Protein AF-A0A0B1RZ20-F1 (afdb_monomer)

Nearest PDB structures (foldseek):
  6kmv-assembly14_Z  TM=5.573E-01  e=5.338E+00  Mus musculus
  6kmu-assembly1_A  TM=5.599E-01  e=8.623E+00  Mus musculus

Organism: Oesophagostomum dentatum (NCBI:txid61180)

pLDDT: mean 88.95, std 13.61, range [47.38, 98.69]

InterPro domains:
  IPR023631 Amidase signature domain [PF01425] (10-65)
  IPR036928 Amidase signature (AS) superfamily [G3DSA:3.90.1300.10] (3-66)
  IPR036928 Amidase signature (AS) superfamily [SSF75304] (8-64)
  IPR052096 Endocannabinoid-regulating amidase [PTHR45847] (7-64)

Secondary structure (DSSP, 8-state):
---SS----TTS--EEEE-S--SSSPPPHHHHHHHHHHHHHHHHTT-EEEE---S-HHHHHHHHT-

Mean predicted aligned error: 6.45 Å

Radius of gyration: 15.25 Å; Cα contacts (8 Å, |Δi|>4): 47; chains: 1; bounding box: 33×29×36 Å

Foldseek 3Di:
DPDPDDDDDPPDAEADEDECDQPPDHDDPVSSVVRVVVLVVSVVVPHHYHYDHHPPSVVVVVVVVD

Solvent-accessible surface area (backbone atoms only — not comparable to full-atom values): 4297 Å² total; per-residue (Å²): 135,81,76,94,67,79,85,79,61,99,76,68,75,47,80,43,78,46,62,78,50,56,84,79,62,82,58,55,72,72,55,46,50,53,49,53,56,49,53,52,52,43,42,74,74,58,29,46,78,42,81,52,74,62,75,65,45,69,63,54,51,58,60,73,78,101

Sequence (66 aa):
MKPLFKIIAKRDKLRIGYYEDDGFLPPVPCVTRSLLETVERLRRE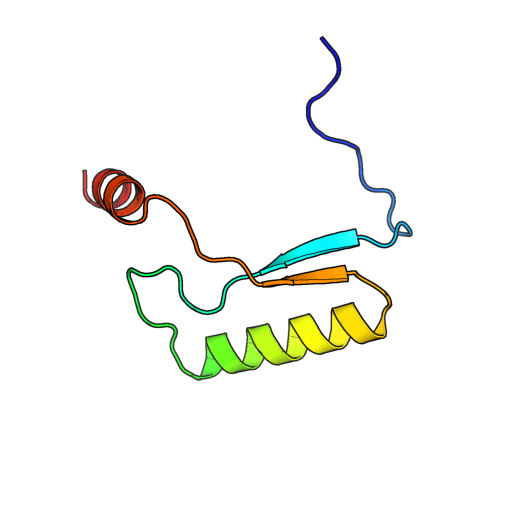GHELVRFTVPKVDEMVQILYK

Structure (mmCIF, N/CA/C/O backbone):
data_AF-A0A0B1RZ20-F1
#
_entry.id   AF-A0A0B1RZ20-F1
#
loop_
_atom_site.group_PDB
_atom_site.id
_atom_site.type_symbol
_atom_site.label_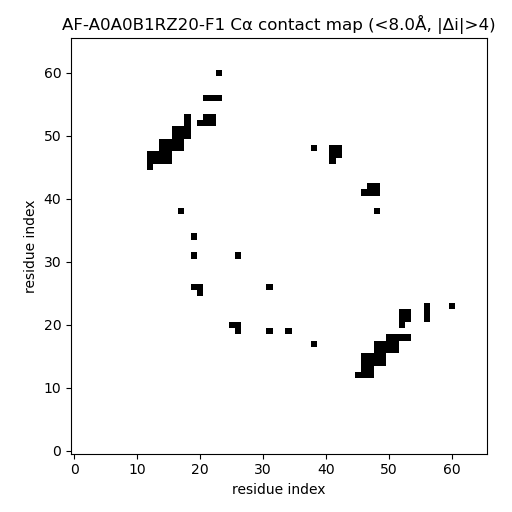atom_id
_atom_site.label_alt_id
_atom_site.label_comp_i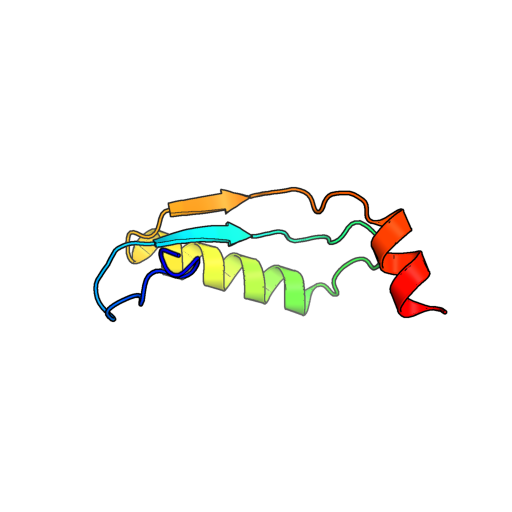d
_atom_site.label_asym_id
_atom_site.label_entity_id
_atom_site.label_seq_id
_atom_site.pdbx_PDB_ins_code
_atom_site.Cartn_x
_atom_site.Cartn_y
_atom_site.Cartn_z
_atom_site.occupancy
_atom_site.B_iso_or_equiv
_atom_site.auth_seq_id
_atom_site.auth_comp_id
_atom_site.auth_asym_id
_atom_site.auth_atom_id
_atom_site.pdbx_PDB_model_num
ATOM 1 N N . MET A 1 1 ? -21.436 25.258 -4.521 1.0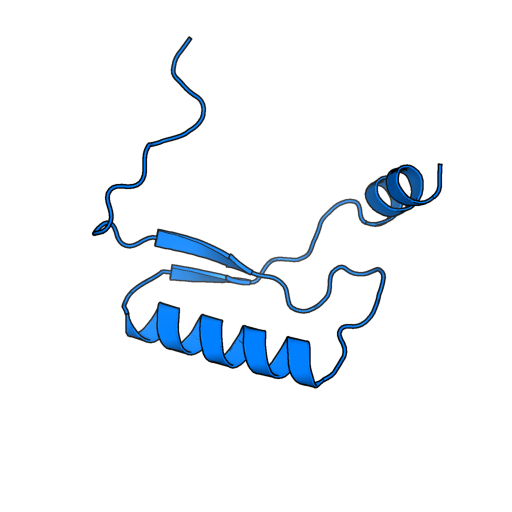0 47.38 1 MET A N 1
ATOM 2 C CA . MET A 1 1 ? -20.426 24.207 -4.771 1.00 47.38 1 MET A CA 1
ATOM 3 C C . MET A 1 1 ? -20.048 23.598 -3.425 1.00 47.38 1 MET A C 1
ATOM 5 O O . MET A 1 1 ? -19.516 24.320 -2.593 1.00 47.38 1 MET A O 1
ATOM 9 N N . LYS A 1 2 ? -20.440 22.347 -3.137 1.00 51.78 2 LYS A N 1
ATOM 10 C CA . LYS A 1 2 ? -20.034 21.665 -1.892 1.00 51.78 2 LYS A CA 1
ATOM 11 C C . LYS A 1 2 ? -18.533 21.347 -1.987 1.00 51.78 2 LYS A C 1
ATOM 13 O O . LYS A 1 2 ? -18.104 20.959 -3.073 1.00 51.78 2 LYS A O 1
ATOM 18 N N . PRO A 1 3 ? -17.735 21.523 -0.922 1.00 52.38 3 PRO A N 1
ATOM 19 C CA . PRO A 1 3 ? -16.313 21.212 -0.982 1.00 52.38 3 PRO A CA 1
ATOM 20 C C . PRO A 1 3 ? -16.129 19.710 -1.234 1.00 52.38 3 PRO A C 1
ATOM 22 O O . PRO A 1 3 ? -16.791 18.887 -0.605 1.00 52.38 3 PRO A O 1
ATOM 25 N N . LEU A 1 4 ? -15.236 19.365 -2.165 1.00 59.84 4 LEU A N 1
ATOM 26 C CA . LEU A 1 4 ? -14.933 17.980 -2.553 1.00 59.84 4 LEU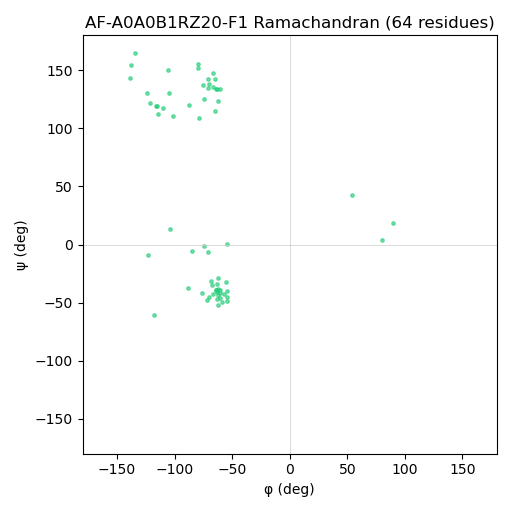 A CA 1
ATOM 27 C C . LEU A 1 4 ? -14.157 17.213 -1.461 1.00 59.84 4 LEU A C 1
ATOM 29 O O . LEU A 1 4 ? -13.957 16.009 -1.572 1.00 59.84 4 LEU A O 1
ATOM 33 N N . PHE A 1 5 ? -13.737 17.897 -0.393 1.00 61.75 5 PHE A N 1
ATOM 34 C CA . PHE A 1 5 ? -12.986 17.311 0.709 1.00 61.75 5 PHE A CA 1
ATOM 35 C C . PHE A 1 5 ? -13.733 17.490 2.031 1.00 61.75 5 PHE A C 1
ATOM 37 O O . PHE A 1 5 ? -14.034 18.606 2.458 1.00 61.75 5 PHE A O 1
ATOM 44 N N . LYS A 1 6 ? -14.021 16.362 2.688 1.00 68.69 6 LYS A N 1
ATOM 45 C CA . LYS A 1 6 ? -14.464 16.315 4.084 1.00 68.69 6 LYS A CA 1
ATOM 46 C C . LYS A 1 6 ? -13.243 16.590 4.964 1.00 68.69 6 LYS A C 1
ATOM 48 O O . LYS A 1 6 ? -12.244 15.885 4.856 1.00 68.69 6 LYS A O 1
ATOM 53 N N . ILE A 1 7 ? -13.327 17.582 5.850 1.00 70.50 7 ILE A N 1
ATOM 54 C CA . ILE A 1 7 ? -12.327 17.763 6.909 1.00 70.50 7 ILE A CA 1
ATOM 55 C C . ILE A 1 7 ? -12.428 16.548 7.835 1.00 70.50 7 ILE A C 1
ATOM 57 O O . ILE A 1 7 ? -13.460 16.320 8.467 1.00 70.50 7 ILE A O 1
ATOM 61 N N . ILE A 1 8 ? -11.372 15.740 7.877 1.00 65.00 8 ILE A N 1
ATOM 62 C CA . ILE A 1 8 ? -11.279 14.585 8.766 1.00 65.00 8 ILE A CA 1
ATOM 63 C C . ILE A 1 8 ? -10.920 15.108 10.158 1.00 65.00 8 ILE A C 1
ATOM 65 O O . ILE A 1 8 ? -9.801 15.566 10.392 1.00 65.00 8 ILE A O 1
ATOM 69 N N . ALA A 1 9 ? -11.865 15.052 11.097 1.00 63.62 9 ALA A N 1
ATOM 70 C CA . ALA A 1 9 ? -11.550 15.230 12.508 1.00 63.62 9 ALA A CA 1
ATOM 71 C C . ALA A 1 9 ? -10.786 13.991 13.005 1.00 63.62 9 ALA A C 1
ATOM 73 O O . ALA A 1 9 ? -11.100 12.867 12.618 1.00 63.62 9 ALA A O 1
ATOM 74 N N . LYS A 1 10 ? -9.796 14.194 13.884 1.00 65.69 10 LYS A N 1
ATOM 75 C CA . LYS A 1 10 ? -8.761 13.228 14.328 1.00 65.69 10 LYS A CA 1
ATOM 76 C C . LYS A 1 10 ? -9.264 11.875 14.897 1.00 65.69 10 LYS A C 1
ATOM 78 O O . LYS A 1 10 ? -8.451 11.075 15.340 1.00 65.69 10 LYS A O 1
ATOM 83 N N . ARG A 1 11 ? -10.574 11.616 14.957 1.00 69.81 11 ARG A N 1
ATOM 84 C CA . ARG A 1 11 ? -11.177 10.452 15.633 1.00 69.81 11 ARG A CA 1
ATOM 85 C C . ARG A 1 11 ? -12.053 9.560 14.748 1.00 69.81 11 ARG A C 1
ATOM 87 O O . ARG A 1 11 ? -12.428 8.484 15.209 1.00 69.81 11 ARG A O 1
ATOM 94 N N . ASP A 1 12 ? -12.365 9.957 13.517 1.00 82.81 12 ASP A N 1
ATOM 95 C CA . ASP A 1 12 ? -13.179 9.118 12.630 1.00 82.81 12 ASP A CA 1
ATOM 96 C C . ASP A 1 12 ? -12.366 7.896 12.163 1.00 82.81 12 ASP A C 1
ATOM 98 O O . ASP A 1 12 ? -11.212 8.030 11.746 1.00 82.81 12 ASP A O 1
ATOM 102 N N . LYS A 1 13 ? -12.964 6.694 12.200 1.00 91.31 13 LYS A N 1
ATOM 103 C CA . LYS A 1 13 ? -12.384 5.527 11.515 1.00 91.31 13 LYS A CA 1
ATOM 104 C C . LYS A 1 13 ? -12.386 5.791 10.014 1.00 91.31 13 LYS A C 1
ATOM 106 O O . LYS A 1 13 ? -13.371 6.271 9.456 1.00 91.31 13 LYS A O 1
ATOM 111 N N . LEU A 1 14 ? -11.260 5.497 9.377 1.00 92.94 14 LEU A N 1
ATOM 112 C CA . LEU A 1 14 ? -11.027 5.808 7.967 1.00 92.94 14 LEU A CA 1
ATOM 113 C C . LEU A 1 1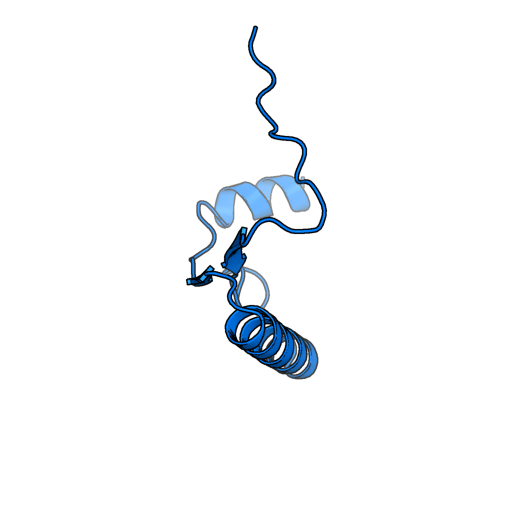4 ? -11.102 4.551 7.118 1.00 92.94 14 LEU A C 1
ATOM 115 O O . LEU A 1 14 ? -10.710 3.479 7.572 1.00 92.94 14 LEU A O 1
ATOM 119 N N . ARG A 1 15 ? -11.525 4.735 5.867 1.00 94.94 15 ARG A N 1
ATOM 120 C CA . ARG A 1 15 ? -11.362 3.768 4.786 1.00 94.94 15 ARG A CA 1
ATOM 121 C C . ARG A 1 15 ? -10.199 4.215 3.911 1.00 94.94 15 ARG A C 1
ATOM 123 O O . ARG A 1 15 ? -10.283 5.248 3.253 1.00 94.94 15 ARG A O 1
ATOM 130 N N . ILE A 1 16 ? -9.104 3.472 3.963 1.00 96.69 16 ILE A N 1
ATOM 131 C CA . ILE A 1 16 ? -7.805 3.851 3.413 1.00 96.69 16 ILE A CA 1
ATOM 132 C C . ILE A 1 16 ? -7.453 2.874 2.293 1.00 96.69 16 ILE A C 1
ATOM 134 O O . ILE A 1 16 ? -7.320 1.671 2.521 1.00 96.69 16 ILE A O 1
ATOM 138 N N . GLY A 1 17 ? -7.297 3.402 1.081 1.00 97.56 17 GLY A N 1
ATOM 139 C CA . GLY A 1 17 ? -6.733 2.654 -0.037 1.00 97.56 17 GLY A CA 1
ATOM 140 C C . GLY A 1 17 ? -5.217 2.522 0.111 1.00 97.56 17 GLY A C 1
ATOM 141 O O . GLY A 1 17 ? -4.557 3.503 0.446 1.00 97.56 17 GLY A O 1
ATOM 142 N N . TYR A 1 18 ? -4.657 1.345 -0.162 1.00 97.88 18 TYR A N 1
ATOM 143 C CA . TYR A 1 18 ? -3.207 1.144 -0.242 1.00 97.88 18 TYR A CA 1
ATOM 144 C C . TYR A 1 18 ? -2.819 0.244 -1.423 1.00 97.88 18 TYR A C 1
ATOM 146 O O . TYR A 1 18 ? -3.603 -0.601 -1.856 1.00 97.88 18 TYR A O 1
ATOM 154 N N . TYR A 1 19 ? -1.595 0.404 -1.917 1.00 96.69 19 TYR A N 1
ATOM 155 C CA . TYR A 1 19 ? -0.987 -0.424 -2.959 1.00 96.69 19 TYR A CA 1
ATOM 156 C C . TYR A 1 19 ? 0.471 -0.696 -2.584 1.00 96.69 19 TYR A C 1
ATOM 158 O O . TYR A 1 19 ? 1.123 0.159 -1.993 1.00 96.69 19 TYR A O 1
ATOM 166 N N . GLU A 1 20 ? 0.963 -1.898 -2.882 1.00 95.38 20 GLU A N 1
ATOM 167 C CA . GLU A 1 20 ? 2.374 -2.262 -2.670 1.00 95.38 20 GLU A CA 1
ATOM 168 C C . GLU A 1 20 ? 3.228 -1.913 -3.886 1.00 95.38 20 GLU A C 1
ATOM 170 O O . GLU A 1 20 ? 4.361 -1.473 -3.739 1.00 95.38 20 GLU A O 1
ATOM 175 N N . ASP A 1 21 ? 2.652 -2.104 -5.068 1.00 93.38 21 ASP A N 1
ATOM 176 C CA . ASP A 1 21 ? 3.284 -1.953 -6.368 1.00 93.38 21 ASP A CA 1
ATOM 177 C C . ASP A 1 21 ? 2.452 -0.957 -7.181 1.00 93.38 21 ASP A C 1
ATOM 179 O O . ASP A 1 21 ? 1.218 -1.059 -7.215 1.00 93.38 21 ASP A O 1
ATOM 183 N N . ASP A 1 22 ? 3.118 0.036 -7.763 1.00 92.31 22 ASP A N 1
ATOM 184 C CA . ASP A 1 22 ? 2.486 1.045 -8.611 1.00 92.31 22 ASP A CA 1
ATOM 185 C C . ASP A 1 22 ? 2.330 0.587 -10.069 1.00 92.31 22 ASP A C 1
ATOM 187 O O . ASP A 1 22 ? 1.688 1.278 -10.857 1.00 92.31 22 ASP A O 1
ATOM 191 N N . GLY A 1 23 ? 2.866 -0.586 -10.413 1.00 92.00 23 GLY A N 1
ATOM 192 C CA . GLY A 1 23 ? 2.879 -1.163 -11.750 1.00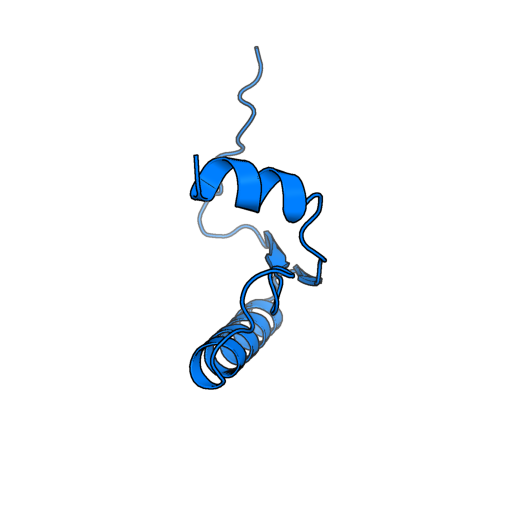 92.00 23 GLY A CA 1
ATOM 193 C C . GLY A 1 23 ? 3.970 -0.598 -12.660 1.00 92.00 23 GLY A C 1
ATOM 194 O O . GLY A 1 23 ? 4.000 -0.959 -13.835 1.00 92.00 23 GLY A O 1
ATOM 195 N N . PHE A 1 24 ? 4.842 0.280 -12.156 1.00 91.69 24 PHE A N 1
ATOM 196 C CA . PHE A 1 24 ? 5.922 0.903 -12.915 1.00 91.69 24 PHE A CA 1
ATOM 197 C C . PHE A 1 24 ? 7.300 0.547 -12.358 1.00 91.69 24 PHE A C 1
ATOM 199 O O . PHE A 1 24 ? 8.111 -0.054 -13.066 1.00 91.69 24 PHE A O 1
ATOM 206 N N . LEU A 1 25 ? 7.573 0.899 -11.099 1.00 90.44 25 LEU A N 1
ATOM 207 C CA . LEU A 1 25 ? 8.840 0.595 -10.442 1.00 90.44 25 LEU A CA 1
ATOM 208 C C . LEU A 1 25 ? 8.590 -0.356 -9.274 1.00 90.44 25 LEU A C 1
ATOM 210 O O . LEU A 1 25 ? 7.909 0.018 -8.317 1.00 90.44 25 LEU A O 1
ATOM 214 N N . PRO A 1 26 ? 9.185 -1.564 -9.293 1.00 90.62 26 PRO A N 1
ATOM 215 C CA . PRO A 1 26 ? 9.003 -2.492 -8.195 1.00 90.62 26 PRO A CA 1
ATOM 216 C C . PRO A 1 26 ? 9.532 -1.863 -6.896 1.00 90.62 26 PRO A C 1
ATOM 218 O O . PRO A 1 26 ? 10.644 -1.315 -6.878 1.00 90.62 26 PRO A O 1
ATOM 221 N N . PRO A 1 27 ? 8.771 -1.937 -5.790 1.00 94.94 27 PRO A N 1
ATOM 222 C CA . PRO A 1 27 ? 9.202 -1.379 -4.521 1.00 94.94 27 PRO A CA 1
ATOM 223 C C . PRO A 1 27 ? 10.435 -2.128 -4.008 1.00 94.94 27 PRO A C 1
ATOM 225 O O . PRO A 1 27 ? 10.539 -3.354 -4.093 1.00 94.94 27 PRO A O 1
ATOM 228 N N . VAL A 1 28 ? 11.367 -1.398 -3.397 1.00 96.69 28 VAL A N 1
ATOM 229 C CA . VAL A 1 28 ? 12.465 -2.040 -2.665 1.00 96.69 28 VAL A CA 1
ATOM 230 C C . VAL A 1 28 ? 11.919 -2.770 -1.423 1.00 96.69 28 VAL A C 1
ATOM 232 O O . VAL A 1 28 ? 10.979 -2.275 -0.792 1.00 96.69 28 VAL A O 1
ATOM 235 N N . PRO A 1 29 ? 12.520 -3.898 -0.987 1.00 96.88 29 PRO A N 1
ATOM 236 C CA . PRO A 1 29 ? 11.955 -4.737 0.079 1.00 96.88 29 PRO A CA 1
ATOM 237 C C . PRO A 1 29 ? 11.659 -4.009 1.399 1.00 96.88 29 PRO A C 1
ATOM 239 O O . PRO A 1 29 ? 10.711 -4.347 2.111 1.00 96.88 29 PRO A O 1
ATOM 242 N N . CYS A 1 30 ? 12.452 -2.988 1.744 1.00 97.69 30 CYS A N 1
ATOM 243 C CA . CYS A 1 30 ? 12.232 -2.202 2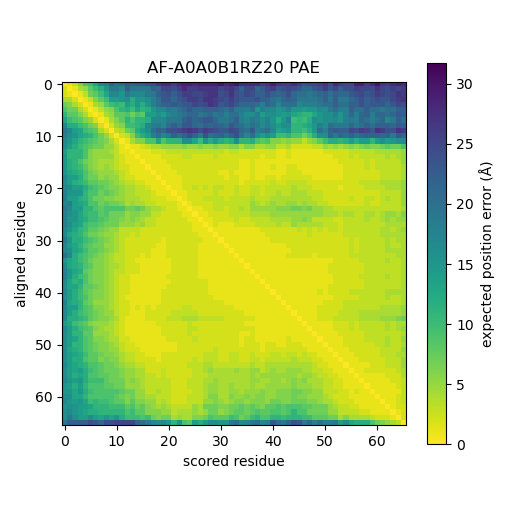.957 1.00 97.69 30 CYS A CA 1
ATOM 244 C C . CYS A 1 30 ? 10.961 -1.339 2.895 1.00 97.69 30 CYS A C 1
ATOM 246 O O . CYS A 1 30 ? 10.317 -1.151 3.930 1.00 97.69 30 CYS A O 1
ATOM 248 N N . VAL A 1 31 ? 10.573 -0.860 1.710 1.00 97.19 31 VAL A N 1
ATOM 249 C CA . VAL A 1 31 ? 9.346 -0.080 1.498 1.00 97.19 31 VAL A CA 1
ATOM 250 C C . VAL A 1 31 ? 8.132 -0.991 1.615 1.00 97.19 31 VAL A C 1
ATOM 252 O O . VAL A 1 31 ? 7.233 -0.683 2.396 1.00 97.19 31 VAL A O 1
ATOM 255 N N . THR A 1 32 ? 8.150 -2.154 0.955 1.00 97.25 32 THR A N 1
ATOM 256 C CA . THR A 1 32 ? 7.088 -3.166 1.081 1.00 97.25 32 THR A CA 1
ATOM 257 C C . THR A 1 32 ? 6.865 -3.553 2.540 1.00 97.25 32 THR A C 1
ATOM 259 O O . THR A 1 32 ? 5.739 -3.505 3.031 1.00 97.25 32 THR A O 1
ATOM 262 N N . ARG A 1 33 ? 7.941 -3.855 3.280 1.00 98.19 33 ARG A N 1
ATOM 263 C CA . ARG A 1 33 ? 7.843 -4.187 4.707 1.00 98.19 33 ARG A CA 1
ATOM 264 C C . ARG A 1 33 ? 7.218 -3.046 5.515 1.00 98.19 33 ARG A C 1
ATOM 266 O O . ARG A 1 33 ? 6.280 -3.280 6.271 1.00 98.19 33 ARG A O 1
ATOM 273 N N . SER A 1 34 ? 7.711 -1.820 5.339 1.00 98.31 34 SER A N 1
ATOM 274 C CA . SER A 1 34 ? 7.227 -0.651 6.090 1.00 98.31 34 SER A CA 1
ATOM 275 C C . SER A 1 34 ? 5.750 -0.353 5.809 1.00 98.31 34 SER A C 1
ATOM 277 O O . SER A 1 34 ? 4.993 -0.024 6.727 1.00 98.31 34 SER A O 1
ATOM 279 N N . LEU A 1 35 ? 5.319 -0.514 4.556 1.00 98.12 35 LEU A N 1
ATOM 280 C CA . LEU A 1 35 ? 3.924 -0.382 4.154 1.00 98.12 35 LEU A CA 1
ATOM 281 C C . LEU A 1 35 ? 3.046 -1.430 4.848 1.00 98.12 35 LEU A C 1
ATOM 283 O O . LEU A 1 35 ? 2.055 -1.065 5.479 1.00 98.12 35 LEU A O 1
ATOM 287 N N . LEU A 1 36 ? 3.414 -2.712 4.771 1.00 98.25 36 LEU A N 1
ATOM 288 C CA . LEU A 1 36 ? 2.630 -3.804 5.358 1.00 98.25 36 LEU A CA 1
ATOM 289 C C . LEU A 1 36 ? 2.527 -3.688 6.886 1.00 98.25 36 LEU A C 1
ATOM 291 O O . LEU A 1 36 ? 1.442 -3.868 7.441 1.00 98.25 36 LEU A O 1
ATOM 295 N N . GLU A 1 37 ? 3.614 -3.312 7.567 1.00 98.69 37 GLU A N 1
ATOM 296 C CA . GLU A 1 37 ? 3.595 -3.032 9.009 1.00 98.69 37 GLU A CA 1
ATOM 297 C C . GLU A 1 37 ? 2.635 -1.880 9.356 1.00 98.69 37 GLU A C 1
ATOM 299 O O . GLU A 1 37 ? 1.920 -1.940 10.359 1.00 98.69 37 GLU A O 1
ATOM 304 N N . THR A 1 38 ? 2.585 -0.839 8.522 1.00 98.50 38 THR A N 1
ATOM 305 C CA . THR A 1 38 ? 1.697 0.317 8.719 1.00 98.50 38 THR A CA 1
ATOM 306 C C . THR A 1 38 ? 0.233 -0.048 8.486 1.00 98.50 38 THR A C 1
ATOM 308 O O . THR A 1 38 ? -0.620 0.285 9.309 1.00 98.50 38 THR A O 1
ATOM 311 N N . VAL A 1 39 ? -0.062 -0.778 7.405 1.00 98.50 39 VAL A N 1
ATOM 312 C CA . VAL A 1 39 ? -1.402 -1.306 7.094 1.00 98.50 39 VAL A CA 1
ATOM 313 C C . VAL A 1 39 ? -1.931 -2.130 8.265 1.00 98.50 39 VAL A C 1
ATOM 315 O O . VAL A 1 39 ? -3.076 -1.954 8.681 1.00 98.50 39 VAL A O 1
ATOM 318 N N . GLU A 1 40 ? -1.094 -2.994 8.835 1.00 98.56 40 GLU A N 1
ATOM 319 C CA . GLU A 1 40 ? -1.484 -3.831 9.964 1.00 98.56 40 GLU A CA 1
ATOM 320 C C . GLU A 1 40 ? -1.767 -3.012 11.231 1.00 98.56 40 GLU A C 1
ATOM 322 O O . GLU A 1 40 ? -2.778 -3.236 11.897 1.00 98.56 40 GLU A O 1
ATOM 327 N N . ARG A 1 41 ? -0.934 -2.013 11.550 1.00 98.44 41 ARG A N 1
ATOM 328 C CA . ARG A 1 41 ? -1.178 -1.112 12.692 1.00 98.44 41 ARG A CA 1
ATOM 329 C C . ARG A 1 41 ? -2.488 -0.341 12.539 1.00 98.44 41 ARG A C 1
ATOM 331 O O . ARG A 1 41 ? -3.294 -0.328 13.465 1.00 98.44 41 ARG A O 1
ATOM 338 N N . LEU A 1 42 ? -2.746 0.221 11.359 1.00 96.94 42 LEU A N 1
ATOM 339 C CA . LEU A 1 42 ? -3.988 0.945 11.075 1.00 96.94 42 LEU A CA 1
ATOM 340 C C . LEU A 1 42 ? -5.213 0.022 11.153 1.00 96.94 42 LEU A C 1
ATOM 342 O O . LEU A 1 42 ? -6.246 0.408 11.702 1.00 96.94 42 LEU A O 1
ATOM 346 N N . ARG A 1 43 ? -5.104 -1.220 10.668 1.00 97.25 43 ARG A N 1
ATOM 347 C CA . ARG A 1 43 ? -6.183 -2.209 10.798 1.00 97.25 43 ARG A CA 1
ATOM 348 C C . ARG A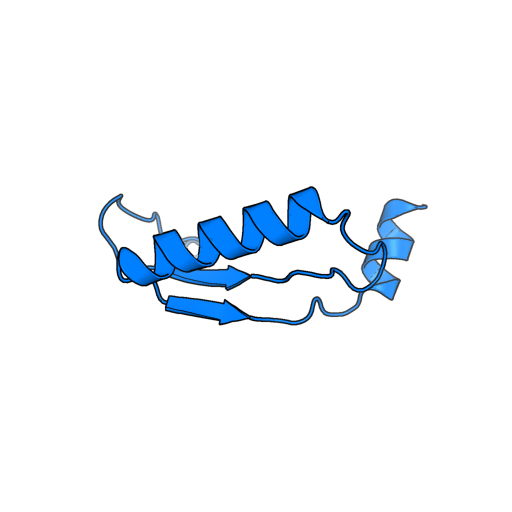 1 43 ? -6.475 -2.518 12.269 1.00 97.25 43 ARG A C 1
ATOM 350 O O . ARG A 1 43 ? -7.640 -2.533 12.658 1.00 97.25 43 ARG A O 1
ATOM 357 N N . ARG A 1 44 ? -5.441 -2.696 13.101 1.00 97.56 44 ARG A N 1
ATOM 358 C CA . ARG A 1 44 ? -5.585 -2.913 14.558 1.00 97.56 44 ARG A CA 1
ATOM 359 C C . ARG A 1 44 ? -6.211 -1.727 15.277 1.00 97.56 44 ARG A C 1
ATOM 361 O O . ARG A 1 44 ? -6.973 -1.917 16.218 1.00 97.56 44 ARG A O 1
ATOM 368 N N . GLU A 1 45 ? -5.935 -0.515 14.815 1.00 95.38 45 GLU A N 1
ATOM 369 C CA . GLU A 1 45 ? -6.587 0.694 15.313 1.00 95.38 45 GLU A CA 1
ATOM 370 C C . GLU A 1 45 ? -8.039 0.836 14.821 1.00 95.38 45 GLU A C 1
ATOM 372 O O . GLU A 1 45 ? -8.726 1.767 15.232 1.00 95.38 45 GLU A O 1
ATOM 377 N N . GLY A 1 46 ? -8.557 -0.083 14.001 1.00 95.19 46 GLY A N 1
ATOM 378 C CA . GLY A 1 46 ? -9.958 -0.126 13.571 1.00 95.19 46 GLY A CA 1
ATOM 379 C C . GLY A 1 46 ? -10.256 0.656 12.291 1.00 95.19 46 GLY A C 1
ATOM 380 O O . GLY A 1 46 ? -11.413 0.999 12.050 1.00 95.19 46 GLY A O 1
ATOM 381 N N . HIS A 1 47 ? -9.235 0.977 11.495 1.00 96.00 47 HIS A N 1
ATOM 382 C CA . HIS A 1 47 ? -9.417 1.513 10.147 1.00 96.00 47 HIS A CA 1
ATOM 383 C C . HIS A 1 47 ? -9.745 0.385 9.152 1.00 96.00 47 HIS A C 1
ATOM 385 O O . HIS A 1 47 ? -9.318 -0.759 9.318 1.00 96.00 47 HIS A O 1
ATOM 391 N N . GLU A 1 48 ? -10.480 0.709 8.090 1.00 97.62 48 GLU A N 1
ATOM 392 C CA . GLU A 1 48 ? -10.688 -0.181 6.948 1.00 97.62 48 GLU A CA 1
ATOM 393 C C . GLU A 1 48 ? -9.551 0.035 5.944 1.00 97.62 48 GLU A C 1
ATOM 395 O O . GLU A 1 48 ? -9.352 1.142 5.449 1.00 97.62 48 GLU A O 1
ATOM 400 N N . LEU A 1 49 ? -8.790 -1.017 5.649 1.00 98.06 49 LEU A N 1
ATOM 401 C CA . LEU A 1 49 ? -7.657 -0.977 4.724 1.00 98.06 49 LEU A CA 1
ATOM 402 C C . LEU A 1 49 ? -8.037 -1.753 3.465 1.00 98.06 49 LEU A C 1
ATOM 404 O O . LEU A 1 49 ? -8.266 -2.962 3.535 1.00 98.06 49 LEU A O 1
ATOM 408 N N . VAL A 1 50 ? -8.073 -1.069 2.325 1.00 98.19 50 VAL A N 1
ATOM 409 C CA . VAL A 1 50 ? -8.501 -1.625 1.038 1.00 98.19 50 VAL A CA 1
ATOM 410 C C . VAL A 1 50 ? -7.310 -1.653 0.092 1.00 98.19 50 VAL A C 1
ATOM 412 O O . VAL A 1 50 ? -6.819 -0.606 -0.328 1.00 98.19 50 VAL A O 1
ATOM 415 N N . ARG A 1 51 ? -6.842 -2.852 -0.260 1.00 97.69 51 ARG A N 1
ATOM 416 C CA . ARG A 1 51 ? -5.826 -2.988 -1.305 1.00 97.69 51 ARG A CA 1
ATOM 417 C C . ARG A 1 51 ? -6.431 -2.573 -2.645 1.00 97.69 51 ARG A C 1
ATOM 419 O O . ARG A 1 51 ? -7.536 -3.006 -2.968 1.00 97.69 51 ARG A O 1
ATOM 426 N N . PHE A 1 52 ? -5.707 -1.786 -3.429 1.00 97.19 52 PHE A N 1
ATOM 427 C CA . PHE A 1 52 ? -6.083 -1.462 -4.803 1.00 97.19 52 PHE A CA 1
ATOM 428 C C . PHE A 1 52 ? -4.892 -1.577 -5.757 1.00 97.19 52 PHE A C 1
ATOM 430 O O . PHE A 1 52 ? -3.739 -1.644 -5.331 1.00 97.19 52 PHE A O 1
ATOM 437 N N . THR A 1 53 ? -5.203 -1.611 -7.050 1.00 95.44 53 THR A N 1
ATOM 438 C CA . THR A 1 53 ? -4.226 -1.550 -8.141 1.00 95.44 53 THR A CA 1
ATOM 439 C C . THR A 1 53 ? -4.281 -0.162 -8.754 1.00 95.44 53 THR A C 1
ATOM 441 O O . THR A 1 53 ? -5.371 0.331 -9.058 1.00 95.44 53 THR A O 1
ATOM 444 N N . VAL A 1 54 ? -3.123 0.475 -8.924 1.00 94.06 54 VAL A N 1
ATOM 445 C CA . VAL A 1 54 ? -3.037 1.809 -9.523 1.00 94.06 54 VAL A CA 1
ATOM 446 C C . VAL A 1 54 ? -3.559 1.749 -10.969 1.00 94.06 54 VAL A C 1
ATOM 448 O O . VAL A 1 54 ? -3.083 0.932 -11.757 1.00 94.06 54 VAL A O 1
ATOM 451 N N . PRO A 1 55 ? -4.568 2.559 -11.341 1.00 94.62 55 PRO A N 1
ATOM 452 C CA . PRO A 1 55 ? -5.078 2.580 -12.706 1.00 94.62 55 PRO A CA 1
ATOM 453 C C . PRO A 1 55 ? -4.171 3.410 -13.623 1.00 94.62 55 PRO A C 1
ATOM 455 O O . PRO A 1 55 ? -3.537 4.360 -13.171 1.00 94.62 55 PRO A O 1
ATOM 458 N N . LYS A 1 56 ? -4.199 3.119 -14.934 1.00 94.50 56 LYS A N 1
ATOM 459 C CA . LYS A 1 56 ? -3.606 3.967 -15.993 1.00 94.50 56 LYS A CA 1
ATOM 460 C C . LYS A 1 56 ? -2.121 4.304 -15.768 1.00 94.50 56 LYS A C 1
ATOM 462 O O . LYS A 1 56 ? -1.697 5.436 -15.989 1.00 94.50 56 LYS A O 1
ATOM 467 N N . VAL A 1 57 ? -1.332 3.318 -15.342 1.00 93.88 57 VAL A N 1
ATOM 468 C CA . VAL A 1 57 ? 0.104 3.484 -15.057 1.00 93.88 57 VAL A CA 1
ATOM 469 C C . VAL A 1 57 ? 0.851 4.080 -16.255 1.00 93.88 57 VAL A C 1
ATOM 471 O O . VAL A 1 57 ? 1.633 5.009 -16.079 1.00 93.88 57 VAL A O 1
ATOM 474 N N . ASP A 1 58 ? 0.523 3.654 -17.479 1.00 92.62 58 ASP A N 1
ATOM 475 C CA . ASP A 1 58 ? 1.112 4.208 -18.705 1.00 92.62 58 ASP A CA 1
ATOM 476 C C . ASP A 1 58 ? 0.899 5.724 -18.833 1.00 92.62 58 ASP A C 1
ATOM 478 O O . ASP A 1 58 ? 1.829 6.454 -19.166 1.00 92.62 58 ASP A O 1
ATOM 482 N N . GLU A 1 59 ? -0.303 6.229 -18.527 1.00 94.56 59 GLU A N 1
ATOM 483 C CA . GLU A 1 59 ? -0.591 7.670 -18.564 1.00 94.56 59 GLU A CA 1
ATOM 484 C C . GLU A 1 59 ? 0.252 8.428 -17.525 1.00 94.56 59 GLU A C 1
ATOM 486 O O . GLU A 1 59 ? 0.763 9.507 -17.820 1.00 94.56 59 GLU A O 1
ATOM 491 N N . MET A 1 60 ? 0.440 7.853 -16.330 1.00 91.62 60 MET A N 1
ATOM 492 C CA . MET A 1 60 ? 1.283 8.431 -15.276 1.00 91.62 60 MET A CA 1
ATOM 493 C C . MET A 1 60 ? 2.748 8.520 -15.716 1.00 91.62 60 MET A C 1
ATOM 495 O O . MET A 1 60 ? 3.362 9.582 -15.597 1.00 91.62 60 MET A O 1
ATOM 499 N N . VAL A 1 61 ? 3.286 7.446 -16.295 1.00 91.62 61 VAL A N 1
ATOM 500 C CA . VAL A 1 61 ? 4.665 7.404 -16.804 1.00 91.62 61 VAL A CA 1
ATOM 501 C C . VAL A 1 61 ? 4.865 8.449 -17.901 1.00 91.62 61 VAL A C 1
ATOM 503 O O . VAL A 1 61 ? 5.859 9.172 -17.896 1.00 91.62 61 VAL A O 1
ATOM 506 N N . GLN A 1 62 ? 3.893 8.608 -18.802 1.00 92.81 62 GLN A N 1
ATOM 507 C CA . GLN A 1 62 ? 3.946 9.643 -19.838 1.00 92.81 62 GLN A CA 1
ATOM 508 C C . GLN A 1 62 ? 3.966 11.069 -19.269 1.00 92.81 62 GLN A C 1
ATOM 510 O O . GLN A 1 62 ? 4.512 11.952 -19.919 1.00 92.81 62 GLN A O 1
ATOM 515 N N . ILE A 1 63 ? 3.378 11.319 -18.094 1.00 91.38 63 ILE A N 1
ATOM 516 C CA . ILE A 1 63 ? 3.461 12.622 -17.414 1.00 91.38 63 ILE A CA 1
ATOM 517 C C . ILE A 1 63 ? 4.836 12.806 -16.761 1.00 91.38 63 ILE A C 1
ATOM 519 O O . ILE A 1 63 ? 5.393 13.896 -16.832 1.00 91.38 63 ILE A O 1
ATOM 523 N N . LEU A 1 64 ? 5.382 11.762 -16.130 1.00 88.12 64 LEU A N 1
ATOM 524 C CA . LEU A 1 64 ? 6.640 11.836 -15.379 1.00 88.12 64 LEU A CA 1
ATOM 525 C C . LEU A 1 64 ? 7.871 12.088 -16.268 1.00 88.12 64 LEU A C 1
ATOM 527 O O . LEU A 1 64 ? 8.801 12.762 -15.835 1.00 88.12 64 LEU A O 1
ATOM 531 N N . TYR A 1 65 ? 7.883 11.538 -17.486 1.00 86.75 65 TYR A N 1
ATOM 532 C CA . TYR A 1 65 ? 9.022 11.602 -18.416 1.00 86.75 65 TYR A CA 1
ATOM 533 C C . TYR A 1 65 ? 8.846 12.610 -19.568 1.00 86.75 65 TYR A C 1
ATOM 535 O O . TYR A 1 65 ? 9.602 12.548 -20.540 1.00 86.75 65 TYR A O 1
ATOM 543 N N . LYS A 1 66 ? 7.857 13.509 -19.489 1.00 62.34 66 LYS A N 1
ATOM 544 C CA . LYS A 1 66 ? 7.619 14.568 -20.484 1.00 62.34 66 LYS A CA 1
ATOM 545 C C . LYS A 1 66 ? 8.226 15.909 -20.100 1.00 62.34 66 LYS A C 1
ATOM 547 O O . LYS A 1 66 ? 8.206 16.253 -18.901 1.00 62.34 66 LYS A O 1
#